Protein AF-X1CW13-F1 (afdb_monomer_lite)

Foldseek 3Di:
DQQVQWDQDPVVRDTDHDFAKDWDFDAPDPPGTDDIDIDTDDD

Radius of gyration: 12.86 Å; chains: 1; bounding box: 26×21×33 Å

Organism: NCBI:txid412755

InterPro domains:
  IPR013783 Immunoglobulin-like fold [G3DSA:2.60.40.10] (1-41)
  IPR026891 Fibronectin type III-like domain [PF14310] (2-30)

Secondary structure (DSSP, 8-state):
-GGGG-EEETTTTEEE--SEEEEEEEEEETTEEEEEEEEEE--

Structure (mmCIF, N/CA/C/O backbone):
data_AF-X1CW13-F1
#
_entry.id   AF-X1CW13-F1
#
loop_
_atom_site.group_PDB
_atom_site.id
_atom_site.type_symbol
_atom_site.label_atom_id
_atom_site.label_alt_id
_atom_site.label_comp_id
_atom_site.label_asym_id
_atom_site.label_entity_id
_atom_site.label_seq_id
_atom_site.pdbx_PDB_ins_code
_atom_site.Cartn_x
_atom_site.Cartn_y
_atom_site.Cartn_z
_atom_site.occupancy
_atom_site.B_iso_or_equiv
_atom_site.auth_seq_id
_atom_site.auth_comp_id
_atom_site.auth_asym_id
_atom_site.auth_atom_id
_atom_site.pdbx_PDB_model_num
ATOM 1 N N . GLU A 1 1 ? -4.684 -9.403 2.719 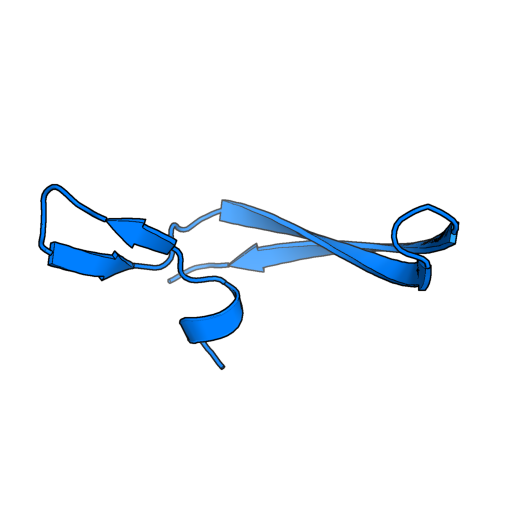1.00 60.81 1 GLU A N 1
ATOM 2 C CA . GLU A 1 1 ? -5.370 -8.946 3.948 1.00 60.81 1 GLU A CA 1
ATOM 3 C C . GLU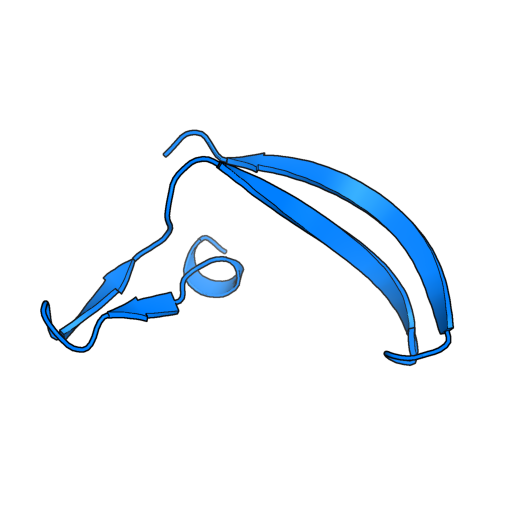 A 1 1 ? -5.500 -7.419 3.943 1.00 60.81 1 GLU A C 1
ATOM 5 O O . GLU A 1 1 ? -4.803 -6.778 3.167 1.00 60.81 1 GLU A O 1
ATOM 10 N N . LYS A 1 2 ? -6.380 -6.805 4.762 1.00 73.31 2 LYS A N 1
ATOM 11 C CA . LYS A 1 2 ? -6.501 -5.322 4.830 1.00 73.31 2 LYS A CA 1
ATOM 12 C C . LYS A 1 2 ? -5.153 -4.649 5.162 1.00 73.31 2 LYS A C 1
ATOM 14 O O . LYS A 1 2 ? -4.909 -3.530 4.723 1.00 73.31 2 LYS A O 1
ATOM 19 N N . SER A 1 3 ? -4.271 -5.341 5.885 1.00 81.62 3 SER A N 1
ATOM 20 C CA . SER A 1 3 ? -2.911 -4.900 6.225 1.00 81.62 3 SER A CA 1
ATOM 21 C C . SER A 1 3 ? -2.027 -4.611 5.008 1.00 81.62 3 SER A C 1
ATOM 23 O O . SER A 1 3 ? -1.218 -3.696 5.082 1.00 81.62 3 SER A O 1
ATOM 25 N N . ASP A 1 4 ? -2.209 -5.311 3.883 1.00 86.06 4 ASP A N 1
ATOM 26 C CA . ASP A 1 4 ? -1.366 -5.135 2.686 1.00 86.06 4 ASP A CA 1
ATOM 27 C C . ASP A 1 4 ? -1.584 -3.778 1.996 1.00 86.06 4 ASP A C 1
ATOM 29 O O . ASP A 1 4 ? -0.700 -3.271 1.310 1.00 86.06 4 ASP A O 1
ATOM 33 N N . LEU A 1 5 ? -2.774 -3.194 2.176 1.00 86.69 5 LEU A N 1
ATOM 34 C CA . LEU A 1 5 ? -3.146 -1.865 1.677 1.00 86.69 5 LEU A CA 1
ATOM 35 C C . LEU A 1 5 ? -3.081 -0.798 2.780 1.00 86.69 5 LEU A C 1
ATOM 37 O O . LEU A 1 5 ? -3.362 0.373 2.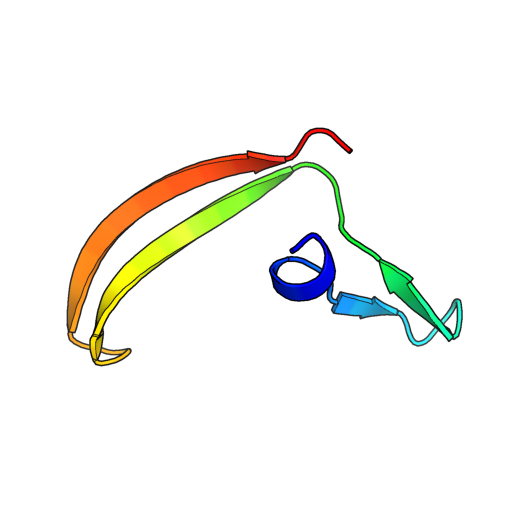530 1.00 86.69 5 LEU A O 1
ATOM 41 N N . SER A 1 6 ? -2.763 -1.205 4.012 1.00 90.00 6 SER A N 1
ATOM 42 C CA . SER A 1 6 ? -2.703 -0.302 5.154 1.00 90.00 6 SER A CA 1
ATOM 43 C C . SER A 1 6 ? -1.373 0.429 5.192 1.00 90.00 6 SER A C 1
ATOM 45 O O . SER A 1 6 ? -0.326 -0.124 4.862 1.00 90.00 6 SER A O 1
ATOM 47 N N . PHE A 1 7 ? -1.400 1.646 5.714 1.00 88.69 7 PHE A N 1
ATOM 48 C CA . PHE A 1 7 ? -0.204 2.347 6.145 1.00 88.69 7 PHE A CA 1
ATOM 49 C C . PHE A 1 7 ? -0.294 2.668 7.633 1.00 88.69 7 PHE A C 1
ATOM 51 O O . PHE A 1 7 ? -1.380 2.746 8.216 1.00 88.69 7 PHE A O 1
ATOM 58 N N . TYR A 1 8 ? 0.868 2.802 8.263 1.00 90.19 8 TYR A N 1
ATOM 59 C CA . TYR A 1 8 ? 0.940 3.187 9.661 1.00 90.19 8 TYR A CA 1
ATOM 60 C C . TYR A 1 8 ? 0.753 4.698 9.780 1.00 90.19 8 TYR A C 1
ATOM 62 O O . TYR A 1 8 ? 1.479 5.472 9.160 1.00 90.19 8 TYR A O 1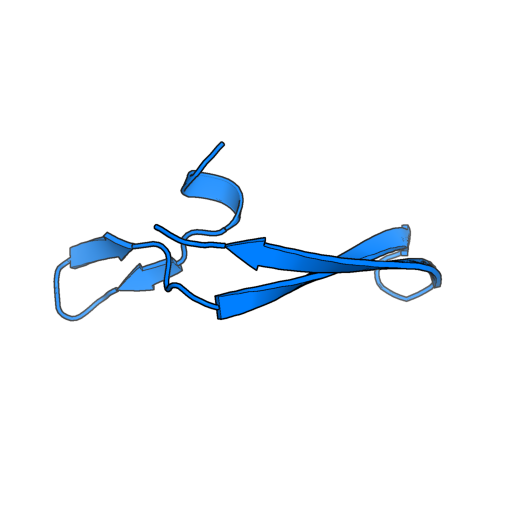
ATOM 70 N N . ASP A 1 9 ? -0.244 5.110 10.553 1.00 91.75 9 ASP A N 1
ATOM 71 C CA . ASP A 1 9 ? -0.523 6.510 10.832 1.00 91.75 9 ASP A CA 1
ATOM 72 C C . ASP A 1 9 ? 0.095 6.893 12.183 1.00 91.75 9 ASP A C 1
ATOM 74 O O . ASP A 1 9 ? -0.376 6.465 13.239 1.00 91.75 9 ASP A O 1
ATOM 78 N N . ASP A 1 10 ? 1.156 7.704 12.147 1.00 91.62 10 ASP A N 1
ATOM 79 C CA . ASP A 1 10 ? 1.903 8.126 13.343 1.00 91.62 10 ASP A CA 1
ATOM 80 C C . ASP A 1 10 ? 1.088 9.026 14.285 1.00 91.62 10 ASP A C 1
ATOM 82 O O . ASP A 1 10 ? 1.390 9.116 15.474 1.00 91.62 10 ASP A O 1
ATOM 86 N N . VAL A 1 11 ? 0.038 9.683 13.781 1.00 92.50 11 VAL A N 1
ATOM 87 C CA . VAL A 1 11 ? -0.813 10.584 14.576 1.00 92.50 11 VAL A CA 1
ATOM 88 C C . VAL A 1 11 ? -1.751 9.787 15.485 1.00 92.50 11 VAL A C 1
ATOM 90 O O . VAL A 1 11 ? -1.934 10.122 16.654 1.00 92.50 11 VAL A O 1
ATOM 93 N N . SER A 1 12 ? -2.351 8.724 14.956 1.00 87.56 12 SER A N 1
ATOM 94 C CA . SER A 1 12 ? -3.284 7.842 15.662 1.00 87.56 12 SER A CA 1
ATOM 95 C C . SER A 1 12 ? -2.617 6.604 16.266 1.00 87.56 12 SER A C 1
ATOM 97 O O . SER A 1 12 ? -3.244 5.917 17.079 1.00 87.56 12 SER A O 1
ATOM 99 N N . GLY A 1 13 ? -1.365 6.321 15.889 1.00 90.81 13 GLY A N 1
ATOM 100 C CA . GLY A 1 13 ? -0.589 5.163 16.335 1.00 90.81 13 GLY A CA 1
ATOM 101 C C . GLY A 1 13 ? -1.171 3.831 15.860 1.00 90.81 13 GLY A C 1
ATOM 102 O O . GLY A 1 13 ? -1.105 2.833 16.582 1.00 90.81 13 GLY A O 1
ATOM 103 N N . LYS A 1 14 ? -1.838 3.816 14.701 1.00 89.88 14 LYS A N 1
ATOM 104 C CA . LYS A 1 14 ? -2.597 2.660 14.204 1.00 89.88 14 LYS A CA 1
ATOM 105 C C . LYS A 1 14 ? -2.392 2.462 12.708 1.00 89.88 14 LYS A C 1
ATOM 107 O O . LYS A 1 14 ? -2.175 3.406 11.958 1.00 89.88 14 LYS A O 1
ATOM 112 N N . TRP A 1 15 ? -2.519 1.212 12.272 1.00 90.19 15 TRP A N 1
ATOM 113 C CA . TRP A 1 15 ? -2.612 0.878 10.855 1.00 90.19 15 TRP A CA 1
ATOM 114 C C . TRP A 1 15 ? -3.991 1.268 10.331 1.00 90.19 15 TRP A C 1
ATOM 116 O O . TRP A 1 15 ? -5.005 0.827 10.880 1.00 90.19 15 TRP A O 1
ATOM 126 N N . LYS A 1 16 ? -4.029 2.087 9.282 1.00 88.94 16 LYS A N 1
ATOM 127 C CA . LYS A 1 16 ? -5.266 2.494 8.612 1.00 88.94 16 LYS A CA 1
ATOM 128 C C . LYS A 1 16 ? -5.159 2.260 7.108 1.00 88.94 16 LYS A C 1
ATOM 130 O O . LYS A 1 16 ? -4.080 2.363 6.531 1.00 88.94 16 LYS A O 1
ATOM 135 N N . VAL A 1 17 ? -6.289 1.940 6.487 1.00 89.69 17 VAL A N 1
ATOM 136 C CA . VAL A 1 17 ? -6.441 1.912 5.026 1.00 89.69 17 VAL A CA 1
ATOM 137 C C . VAL A 1 17 ? -7.295 3.110 4.652 1.00 89.69 17 VAL A C 1
ATOM 139 O O . VAL A 1 17 ? -8.348 3.308 5.257 1.00 89.69 17 VAL A O 1
ATOM 142 N N . GLU A 1 18 ? -6.850 3.896 3.680 1.00 87.00 18 GLU A N 1
ATOM 143 C CA . GLU A 1 18 ? -7.658 4.981 3.126 1.00 87.00 18 GLU A CA 1
ATOM 144 C C . GLU A 1 18 ? -8.513 4.484 1.962 1.00 87.00 18 GLU A C 1
ATOM 146 O O . GLU A 1 18 ? -8.091 3.643 1.165 1.00 87.00 18 GLU A O 1
ATOM 151 N N . GLU A 1 19 ? -9.735 5.005 1.889 1.00 89.62 19 GLU A N 1
ATOM 152 C CA . GLU A 1 19 ? -10.632 4.777 0.764 1.00 89.62 19 GLU A CA 1
ATOM 153 C C . GLU A 1 19 ? -10.099 5.477 -0.482 1.00 89.62 19 GLU A C 1
ATOM 155 O O . GLU A 1 19 ? -9.649 6.625 -0.427 1.00 89.62 19 GLU A O 1
ATOM 160 N N . GLY A 1 20 ? -10.145 4.786 -1.616 1.00 90.12 20 GLY A N 1
ATOM 161 C CA . GLY A 1 20 ? -9.653 5.331 -2.872 1.00 90.12 20 GLY A CA 1
ATOM 162 C C . GLY A 1 20 ? -9.130 4.281 -3.839 1.00 90.12 20 GLY A C 1
ATOM 163 O O . GLY A 1 20 ? -9.414 3.089 -3.734 1.00 90.12 20 GLY A O 1
ATOM 164 N N . LEU A 1 21 ? -8.366 4.747 -4.825 1.00 92.06 21 LEU A N 1
ATOM 165 C CA . LEU A 1 21 ? -7.858 3.919 -5.915 1.00 92.06 21 LEU A CA 1
ATOM 166 C C . LEU A 1 21 ? -6.430 3.449 -5.633 1.00 92.06 21 LEU A C 1
ATOM 168 O O . LEU A 1 21 ? -5.500 4.254 -5.585 1.00 92.06 21 LEU A O 1
ATOM 172 N N . PHE A 1 22 ? -6.242 2.135 -5.554 1.00 91.62 22 PHE A N 1
ATOM 173 C CA . PHE A 1 22 ? -4.928 1.505 -5.487 1.00 91.62 22 PHE A CA 1
ATOM 174 C C . PHE A 1 22 ? -4.514 1.002 -6.870 1.00 91.62 22 PHE A C 1
ATOM 176 O O . PHE A 1 22 ? -5.281 0.336 -7.569 1.00 91.62 22 PHE A O 1
ATOM 183 N N . ASN A 1 23 ? -3.273 1.295 -7.259 1.00 93.81 23 ASN A N 1
ATOM 184 C CA . ASN A 1 23 ? -2.676 0.747 -8.473 1.00 93.81 23 ASN A CA 1
ATOM 185 C C . ASN A 1 23 ? -1.942 -0.548 -8.119 1.00 93.81 23 ASN A C 1
ATOM 187 O O . ASN A 1 23 ? -0.914 -0.514 -7.443 1.00 93.81 23 ASN A O 1
ATOM 191 N N . ILE A 1 24 ? -2.446 -1.683 -8.595 1.00 92.38 24 ILE A N 1
ATOM 192 C CA . ILE A 1 24 ? -1.763 -2.968 -8.472 1.00 92.38 24 ILE A CA 1
ATOM 193 C C . ILE A 1 24 ? -0.882 -3.166 -9.700 1.00 92.38 24 ILE A C 1
ATOM 195 O O . ILE A 1 24 ? -1.352 -3.167 -10.839 1.00 92.38 24 ILE A O 1
ATOM 199 N N . LEU A 1 25 ? 0.412 -3.339 -9.447 1.00 94.75 25 LEU A N 1
ATOM 200 C CA .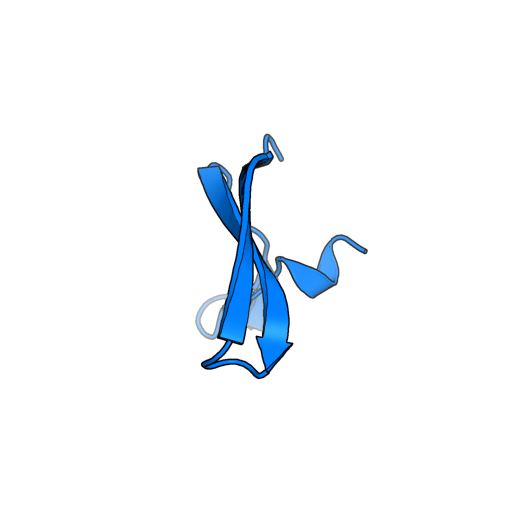 LEU A 1 25 ? 1.436 -3.570 -10.457 1.00 94.75 25 LEU A CA 1
ATOM 201 C C . LEU A 1 25 ? 1.940 -5.008 -10.313 1.00 94.75 25 LEU A C 1
ATOM 203 O O . LEU A 1 25 ? 2.402 -5.400 -9.244 1.00 94.75 25 LEU A O 1
ATOM 207 N N . ILE A 1 26 ? 1.856 -5.794 -11.383 1.00 93.56 26 ILE A N 1
ATOM 208 C CA . ILE A 1 26 ? 2.265 -7.201 -11.401 1.00 93.56 26 ILE A CA 1
ATOM 209 C C . ILE A 1 26 ? 3.395 -7.360 -12.409 1.00 93.56 26 ILE A C 1
ATOM 211 O O . ILE A 1 26 ? 3.283 -6.969 -13.573 1.00 93.56 26 ILE A O 1
ATOM 215 N N . GLY A 1 27 ? 4.491 -7.959 -11.965 1.00 94.94 27 GLY A N 1
ATOM 216 C CA . GLY A 1 27 ? 5.721 -8.048 -12.729 1.00 94.94 27 GLY A CA 1
ATOM 217 C C . GLY A 1 27 ? 6.695 -9.052 -12.133 1.00 94.94 27 GLY A C 1
ATOM 218 O O . GLY A 1 27 ? 6.536 -9.477 -10.992 1.00 94.94 27 GLY A O 1
ATOM 219 N N . SER A 1 28 ? 7.713 -9.429 -12.902 1.00 94.50 28 SER A N 1
ATOM 220 C CA . SER A 1 28 ? 8.812 -10.280 -12.411 1.00 94.50 28 SER A CA 1
ATOM 221 C C . SER A 1 28 ? 9.879 -9.501 -11.647 1.00 94.50 28 SER A C 1
ATOM 223 O O . SER A 1 28 ? 10.737 -10.093 -10.999 1.00 94.50 28 SER A O 1
ATOM 225 N N . SER A 1 29 ? 9.848 -8.174 -11.728 1.00 93.69 29 SER A N 1
ATOM 226 C CA . SER A 1 29 ? 10.724 -7.278 -10.984 1.00 93.69 29 SER A CA 1
ATOM 227 C C . SER A 1 29 ? 9.982 -5.974 -10.721 1.00 93.69 29 SER A C 1
ATOM 229 O O . SER A 1 29 ? 9.100 -5.602 -11.491 1.00 93.69 29 SER A O 1
ATOM 231 N N . SER A 1 30 ? 10.381 -5.226 -9.694 1.00 89.19 30 SER A N 1
ATOM 232 C CA . SER A 1 30 ? 9.847 -3.881 -9.433 1.00 89.19 30 SER A CA 1
ATOM 233 C C . SER A 1 30 ? 10.042 -2.914 -1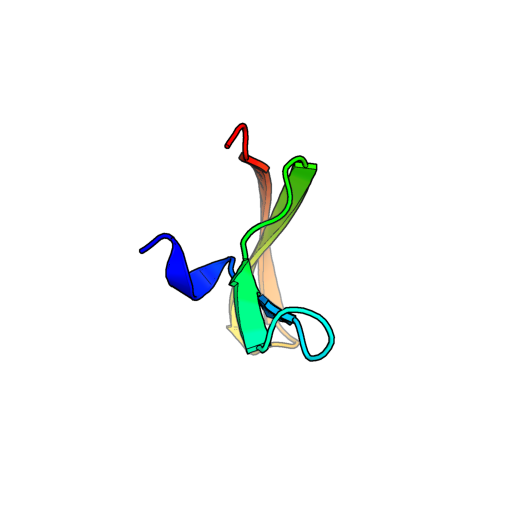0.608 1.00 89.19 30 SER A C 1
ATOM 235 O O . SER A 1 30 ? 9.336 -1.916 -10.707 1.00 89.19 30 SER A O 1
ATOM 237 N N . ARG A 1 31 ? 10.986 -3.219 -11.510 1.00 93.12 31 ARG A N 1
ATOM 238 C CA . ARG A 1 31 ? 11.225 -2.480 -12.758 1.00 93.12 31 ARG A CA 1
ATOM 239 C C . ARG A 1 31 ? 10.626 -3.144 -14.002 1.00 93.12 31 ARG A C 1
ATOM 241 O O . ARG A 1 31 ? 10.545 -2.490 -15.033 1.00 93.12 31 ARG A O 1
ATOM 248 N N . ASP A 1 32 ? 10.227 -4.412 -13.919 1.00 94.69 32 ASP A N 1
ATOM 249 C CA . ASP A 1 32 ? 9.631 -5.176 -15.025 1.00 94.69 32 ASP A CA 1
ATOM 250 C C . ASP A 1 32 ? 8.163 -5.469 -14.711 1.00 94.69 32 ASP A C 1
ATOM 252 O O . ASP A 1 32 ? 7.814 -6.565 -14.264 1.00 94.69 32 ASP A O 1
ATOM 256 N N . ILE A 1 33 ? 7.321 -4.451 -14.898 1.00 94.81 33 ILE A N 1
ATOM 257 C CA . ILE A 1 33 ? 5.874 -4.528 -14.691 1.00 94.81 33 ILE A CA 1
ATOM 258 C C . ILE A 1 33 ? 5.204 -4.974 -15.994 1.00 94.81 33 ILE A C 1
ATOM 260 O O . ILE A 1 33 ? 5.308 -4.298 -17.015 1.00 94.81 33 ILE A O 1
ATOM 264 N N . ARG A 1 34 ? 4.478 -6.093 -15.948 1.00 94.69 34 ARG A N 1
ATOM 265 C CA . ARG A 1 34 ? 3.828 -6.724 -17.111 1.00 94.69 34 ARG A CA 1
ATOM 266 C C . ARG A 1 34 ? 2.328 -6.466 -17.170 1.00 94.69 34 ARG A C 1
ATOM 268 O O . ARG A 1 34 ? 1.751 -6.442 -18.250 1.00 94.69 34 ARG A O 1
ATOM 275 N N . LEU A 1 35 ? 1.700 -6.293 -16.013 1.00 93.81 35 LEU A N 1
ATOM 276 C CA . LEU A 1 35 ? 0.266 -6.072 -15.865 1.00 93.81 35 LEU A CA 1
ATOM 277 C C . LEU A 1 35 ? 0.041 -4.971 -14.834 1.00 93.81 35 LEU A C 1
ATOM 279 O O . LEU A 1 35 ? 0.736 -4.900 -13.821 1.00 93.81 35 LEU A O 1
ATOM 283 N N . GLN A 1 36 ? -0.936 -4.111 -15.102 1.00 94.94 36 GLN A N 1
ATOM 284 C CA . GLN A 1 36 ? -1.344 -3.045 -14.197 1.00 94.94 36 GLN A CA 1
ATOM 285 C C . GLN A 1 36 ? -2.864 -3.033 -14.125 1.00 94.94 36 GLN A C 1
ATOM 287 O O . GLN A 1 36 ? -3.532 -3.071 -15.160 1.00 94.94 36 GLN A O 1
ATOM 292 N N . CYS A 1 37 ? -3.416 -2.973 -12.921 1.00 93.69 37 CYS A N 1
ATOM 293 C CA . CYS A 1 37 ? -4.843 -2.786 -12.713 1.00 93.69 37 CYS A CA 1
ATOM 294 C C . CYS A 1 37 ? -5.093 -1.789 -11.587 1.00 93.69 37 CYS A C 1
ATOM 296 O O . CYS A 1 37 ? -4.221 -1.503 -10.766 1.00 93.69 37 CYS A O 1
ATOM 298 N N . LYS A 1 38 ? -6.296 -1.223 -11.586 1.00 94.19 38 LYS A N 1
ATOM 299 C CA . LYS A 1 38 ? -6.749 -0.310 -10.545 1.00 94.19 38 LYS A CA 1
ATOM 300 C C . LYS A 1 38 ? -7.849 -0.998 -9.771 1.00 94.19 38 LYS A C 1
ATOM 302 O O . LYS A 1 38 ? -8.764 -1.544 -10.385 1.00 94.19 38 LYS A O 1
ATOM 307 N N . ILE A 1 39 ? -7.747 -0.965 -8.454 1.00 92.50 39 ILE A N 1
ATOM 308 C CA . ILE A 1 39 ? -8.820 -1.401 -7.572 1.00 92.50 39 ILE A CA 1
ATOM 309 C C . ILE A 1 39 ? -9.302 -0.193 -6.785 1.00 92.50 39 ILE A C 1
ATOM 311 O O . ILE A 1 39 ? -8.499 0.604 -6.304 1.00 92.50 39 ILE A O 1
ATOM 315 N N . GLU A 1 40 ? -10.614 -0.042 -6.698 1.00 92.38 40 GLU A N 1
ATOM 316 C CA . GLU A 1 40 ? -11.231 0.916 -5.796 1.00 92.38 40 GLU A CA 1
ATOM 317 C C . GLU A 1 40 ? -11.493 0.206 -4.473 1.00 92.38 40 GLU A C 1
ATOM 319 O O . GLU A 1 40 ? -12.135 -0.844 -4.432 1.00 92.38 40 GLU A O 1
ATOM 324 N N . TYR A 1 41 ? -10.934 0.749 -3.401 1.00 86.88 41 TYR A N 1
ATOM 325 C CA . TYR A 1 41 ? -11.172 0.287 -2.050 1.00 86.88 41 TYR A CA 1
ATOM 326 C C . TYR A 1 41 ? -12.183 1.224 -1.395 1.00 86.88 41 TYR A C 1
ATOM 328 O O . TYR A 1 41 ? -11.913 2.408 -1.192 1.00 86.88 41 TYR A O 1
ATOM 336 N N . ILE A 1 42 ? -13.347 0.662 -1.090 1.00 80.75 42 ILE A N 1
ATOM 337 C CA . ILE A 1 42 ? -14.455 1.312 -0.394 1.00 80.75 42 ILE A CA 1
ATOM 338 C C . ILE A 1 42 ? -14.513 0.613 0.974 1.00 80.75 42 ILE A C 1
ATOM 340 O O . ILE A 1 42 ? -14.607 -0.619 1.009 1.00 80.75 42 ILE A O 1
ATOM 344 N N . GLY A 1 43 ? -14.270 1.358 2.055 1.00 70.75 43 GLY A N 1
ATOM 345 C CA . GLY A 1 43 ? -13.752 0.866 3.340 1.00 70.75 43 GLY A CA 1
ATOM 346 C C . GLY A 1 43 ? -14.744 0.161 4.245 1.00 70.75 43 GLY A C 1
ATOM 347 O O . GLY A 1 43 ? -15.938 0.524 4.233 1.00 70.75 43 GLY A O 1
#

pLDDT: mean 89.41, std 6.8, range [60.81, 94.94]

Sequence (43 aa):
EKSDLSFYDDVSGKWKVEEGLFNILIGSSSRDIRLQCKIEYIG